Protein AF-A0A960DMJ2-F1 (afdb_monomer)

Foldseek 3Di:
DCVLCVVDDDDDDLVPDDPVQSQPDCPRPQQPDPVRHDDDDDDCVLVQNDPVCVPPPDPDGDSSVVSVVVVVVVCVVPPDD

Structure (mmCIF, N/CA/C/O backbone):
data_AF-A0A960DMJ2-F1
#
_entry.id   AF-A0A960DMJ2-F1
#
loop_
_atom_site.group_PDB
_atom_site.id
_atom_site.type_symbol
_atom_site.label_atom_id
_atom_site.label_alt_id
_atom_site.label_comp_id
_atom_site.label_asym_id
_atom_site.label_entity_id
_atom_site.label_seq_id
_atom_site.pdbx_PDB_ins_code
_atom_site.Cartn_x
_atom_site.Cartn_y
_atom_site.Cartn_z
_atom_site.occupancy
_atom_site.B_iso_or_equiv
_atom_site.auth_seq_id
_atom_site.auth_comp_id
_atom_site.auth_asym_id
_atom_site.auth_atom_id
_atom_site.pdbx_PDB_model_num
ATOM 1 N N . LEU A 1 1 ? 5.894 6.050 3.328 1.00 93.25 1 LEU A N 1
ATOM 2 C CA . LEU A 1 1 ? 5.769 5.534 1.942 1.00 93.25 1 LEU A CA 1
ATOM 3 C C . LEU A 1 1 ? 6.047 6.582 0.866 1.00 93.25 1 LEU A C 1
ATOM 5 O O . LEU A 1 1 ? 6.858 6.281 0.009 1.00 93.25 1 LEU A O 1
ATOM 9 N N . ARG A 1 2 ? 5.454 7.791 0.901 1.00 95.94 2 ARG A N 1
ATOM 10 C CA . ARG A 1 2 ? 5.659 8.822 -0.149 1.00 95.94 2 ARG A CA 1
ATOM 11 C C . ARG A 1 2 ? 7.139 9.082 -0.501 1.00 95.94 2 ARG A C 1
ATOM 13 O O . ARG A 1 2 ? 7.449 9.080 -1.683 1.00 95.94 2 ARG A O 1
ATOM 20 N N . PRO A 1 3 ? 8.069 9.193 0.473 1.00 95.50 3 PRO A N 1
ATOM 21 C CA . PRO A 1 3 ? 9.490 9.370 0.155 1.00 95.50 3 PRO A CA 1
ATOM 22 C C . PRO A 1 3 ? 10.154 8.143 -0.489 1.00 95.50 3 PRO A C 1
ATOM 24 O O . PRO A 1 3 ? 11.136 8.287 -1.203 1.00 95.50 3 PRO A O 1
ATOM 27 N N . ALA A 1 4 ? 9.640 6.939 -0.220 1.00 96.94 4 ALA A N 1
ATOM 28 C CA . ALA A 1 4 ? 10.222 5.675 -0.675 1.00 96.94 4 ALA A CA 1
ATOM 29 C C . ALA A 1 4 ? 9.667 5.203 -2.029 1.00 96.94 4 ALA A C 1
ATOM 31 O O . ALA A 1 4 ? 10.266 4.359 -2.683 1.00 96.94 4 ALA A O 1
ATOM 32 N N . LEU A 1 5 ? 8.515 5.734 -2.445 1.00 96.94 5 LEU A N 1
ATOM 33 C CA . LEU A 1 5 ? 7.845 5.413 -3.705 1.00 96.94 5 LEU A CA 1
ATOM 34 C C . LEU A 1 5 ? 7.506 6.714 -4.457 1.00 96.94 5 LEU A C 1
ATOM 36 O O . LEU A 1 5 ? 6.326 6.994 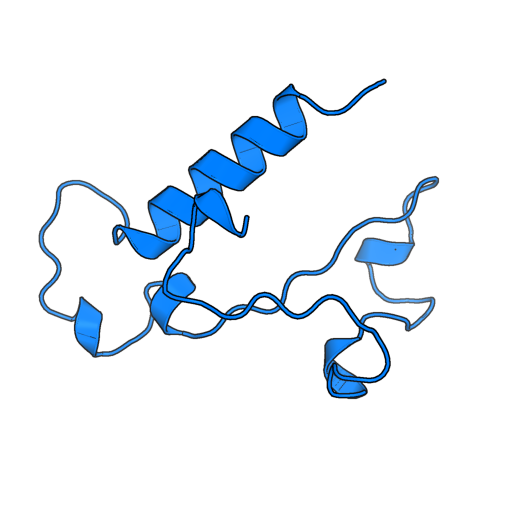-4.667 1.00 96.94 5 LEU A O 1
ATOM 40 N N . PRO A 1 6 ? 8.511 7.526 -4.840 1.00 96.56 6 PRO A N 1
ATOM 41 C CA . PRO A 1 6 ? 8.289 8.870 -5.385 1.00 96.56 6 PRO A CA 1
ATOM 42 C C . PRO A 1 6 ? 7.538 8.870 -6.724 1.00 96.56 6 PRO A C 1
ATOM 44 O O . PRO A 1 6 ? 6.846 9.834 -7.034 1.00 96.56 6 PRO A O 1
ATOM 47 N N . ASP A 1 7 ? 7.617 7.775 -7.484 1.00 95.00 7 ASP A N 1
ATOM 48 C CA . ASP A 1 7 ? 6.936 7.627 -8.777 1.00 95.00 7 ASP A CA 1
ATOM 49 C C . ASP A 1 7 ? 5.442 7.274 -8.652 1.00 95.00 7 ASP A C 1
ATOM 51 O O . ASP A 1 7 ? 4.775 7.019 -9.658 1.00 95.00 7 ASP A O 1
ATOM 55 N N . TYR A 1 8 ? 4.913 7.190 -7.426 1.00 95.94 8 TYR A N 1
ATOM 56 C CA . TYR A 1 8 ? 3.541 6.771 -7.154 1.00 95.94 8 TYR A CA 1
ATOM 57 C C . TYR A 1 8 ? 2.772 7.837 -6.390 1.00 95.94 8 TYR A C 1
ATOM 59 O O . TYR A 1 8 ? 3.200 8.326 -5.343 1.00 95.94 8 TYR A O 1
ATOM 67 N N . THR A 1 9 ? 1.558 8.109 -6.860 1.00 95.62 9 THR A N 1
ATOM 68 C CA . THR A 1 9 ? 0.574 8.840 -6.068 1.00 95.62 9 THR A CA 1
ATOM 69 C C . THR A 1 9 ? 0.092 7.946 -4.934 1.00 95.62 9 THR A C 1
ATOM 71 O O . THR A 1 9 ? -0.475 6.880 -5.167 1.00 95.62 9 THR A O 1
ATOM 74 N N . ILE A 1 10 ? 0.319 8.388 -3.698 1.00 96.06 10 ILE A N 1
ATOM 75 C CA . ILE A 1 10 ? -0.216 7.733 -2.503 1.00 96.06 10 ILE A CA 1
ATOM 76 C C . ILE A 1 10 ? -1.441 8.513 -2.056 1.00 96.06 10 ILE A C 1
ATOM 78 O O . ILE A 1 10 ? -1.307 9.583 -1.451 1.00 96.06 10 ILE A O 1
ATOM 82 N N . GLU A 1 11 ? -2.606 7.959 -2.365 1.00 96.44 11 GLU A N 1
ATOM 83 C CA . GLU A 1 11 ? -3.896 8.486 -1.944 1.00 96.44 11 GLU A CA 1
ATOM 84 C C . GLU A 1 11 ? -4.237 7.994 -0.532 1.00 96.44 11 GLU A C 1
ATOM 86 O O . GLU A 1 11 ? -4.085 6.813 -0.219 1.00 96.44 11 GLU A O 1
ATOM 91 N N . THR A 1 12 ? -4.649 8.916 0.333 1.00 96.31 12 THR A N 1
ATOM 92 C CA . THR A 1 12 ? -5.050 8.647 1.724 1.00 96.31 12 THR A CA 1
ATOM 93 C C . THR A 1 12 ? -6.386 9.294 2.083 1.00 96.31 12 THR A C 1
ATOM 95 O O . THR A 1 12 ? -6.882 9.066 3.183 1.00 96.31 12 THR A O 1
ATOM 98 N N . ASP A 1 13 ? -6.953 10.113 1.196 1.00 96.25 13 ASP A N 1
ATOM 99 C CA . ASP A 1 13 ? -8.296 10.658 1.332 1.00 96.25 13 ASP A CA 1
ATOM 100 C C . ASP A 1 13 ? -9.329 9.570 1.027 1.00 96.25 13 ASP A C 1
ATOM 102 O O . ASP A 1 13 ? -9.397 9.020 -0.074 1.00 96.25 13 ASP A O 1
ATOM 106 N N . MET A 1 14 ? -10.160 9.273 2.024 1.00 94.75 14 MET A N 1
ATOM 107 C CA . MET A 1 14 ? -11.200 8.259 1.918 1.00 94.75 14 MET A CA 1
ATOM 108 C C . MET A 1 14 ? -12.213 8.572 0.823 1.00 94.75 14 MET A C 1
ATOM 110 O O . MET A 1 14 ? -12.729 7.633 0.224 1.00 94.75 14 MET A O 1
ATOM 114 N N . GLU A 1 15 ? -12.483 9.845 0.533 1.00 96.19 15 GLU A N 1
ATOM 115 C CA . GLU A 1 15 ? -13.442 10.215 -0.509 1.00 96.19 15 GLU A CA 1
ATOM 116 C C . GLU A 1 15 ? -12.862 10.094 -1.920 1.00 96.19 15 GLU A C 1
ATOM 118 O O . GLU A 1 15 ? -13.609 9.844 -2.867 1.00 96.19 15 GLU A O 1
ATOM 123 N N . ALA A 1 16 ? -11.536 10.165 -2.058 1.00 96.62 16 ALA A N 1
ATOM 124 C CA . ALA A 1 16 ? -10.838 9.929 -3.319 1.00 96.62 16 ALA A CA 1
ATOM 125 C C . ALA A 1 16 ? -10.612 8.431 -3.612 1.00 96.62 16 ALA A C 1
ATOM 127 O O . ALA A 1 16 ? -10.520 8.032 -4.775 1.00 96.62 16 ALA A O 1
ATOM 128 N N . ILE A 1 17 ? -10.537 7.582 -2.579 1.00 96.44 17 ILE A N 1
ATOM 129 C CA . ILE A 1 17 ? -10.336 6.132 -2.731 1.00 96.44 17 ILE A CA 1
ATOM 130 C C . ILE A 1 17 ? -11.643 5.455 -3.198 1.00 96.44 17 ILE A C 1
ATOM 132 O O . ILE A 1 17 ? -12.695 5.666 -2.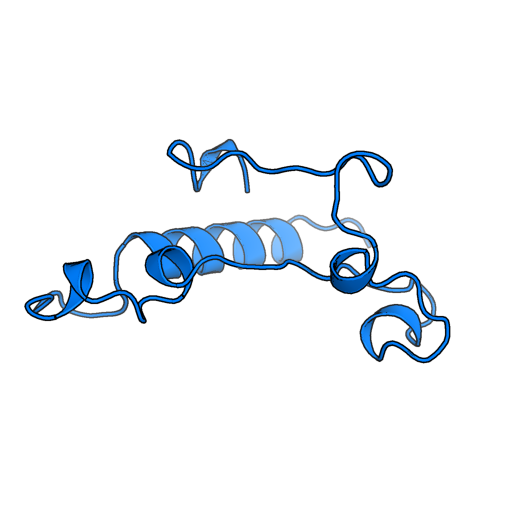578 1.00 96.44 17 ILE A O 1
ATOM 136 N N . PRO A 1 18 ? -11.603 4.584 -4.232 1.00 94.81 18 PRO A N 1
ATOM 137 C CA . PRO A 1 18 ? -12.756 3.777 -4.637 1.00 94.81 18 PRO A CA 1
ATOM 138 C C . PRO A 1 18 ? -13.337 2.981 -3.468 1.00 94.81 18 PRO A C 1
ATOM 140 O O . PRO A 1 18 ? -12.585 2.381 -2.699 1.00 94.81 18 PRO A O 1
ATOM 143 N N . THR A 1 19 ? -14.665 2.956 -3.335 1.00 94.69 19 THR A N 1
ATOM 144 C CA . THR A 1 19 ? -15.389 2.382 -2.186 1.00 94.69 19 THR A CA 1
ATOM 145 C C . THR A 1 19 ? -14.907 0.985 -1.794 1.00 94.69 19 THR A C 1
ATOM 147 O O . THR A 1 19 ? -14.731 0.695 -0.611 1.00 94.69 19 THR A O 1
ATOM 150 N N . GLU A 1 20 ? -14.632 0.135 -2.777 1.00 92.88 20 GLU A N 1
ATOM 151 C CA . GLU A 1 20 ? -14.215 -1.257 -2.610 1.00 92.88 20 GLU A CA 1
ATOM 152 C C . GLU A 1 20 ? -12.809 -1.387 -2.003 1.00 92.88 20 GLU A C 1
ATOM 154 O O . GLU A 1 20 ? -12.492 -2.398 -1.380 1.00 92.88 20 GLU A O 1
ATOM 159 N N . LEU A 1 21 ? -11.974 -0.356 -2.150 1.00 95.12 21 LEU A N 1
ATOM 160 C CA . LEU A 1 21 ? -10.576 -0.320 -1.711 1.00 95.12 21 LEU A CA 1
ATOM 161 C C . LEU A 1 21 ? -10.385 0.409 -0.374 1.00 95.12 21 LEU A C 1
ATOM 163 O O . LEU A 1 21 ? -9.288 0.429 0.175 1.00 95.12 21 LEU A O 1
ATOM 167 N N . ARG A 1 22 ? -11.453 1.000 0.176 1.00 95.56 22 ARG A N 1
ATOM 168 C CA . ARG A 1 22 ? -11.416 1.793 1.416 1.00 95.56 22 ARG A CA 1
ATOM 169 C C . ARG A 1 22 ? -11.117 0.960 2.665 1.00 95.56 22 ARG A C 1
ATOM 171 O O . ARG A 1 22 ? -10.731 1.507 3.691 1.00 95.56 22 ARG A O 1
ATOM 178 N N . GLY A 1 23 ? -11.372 -0.349 2.6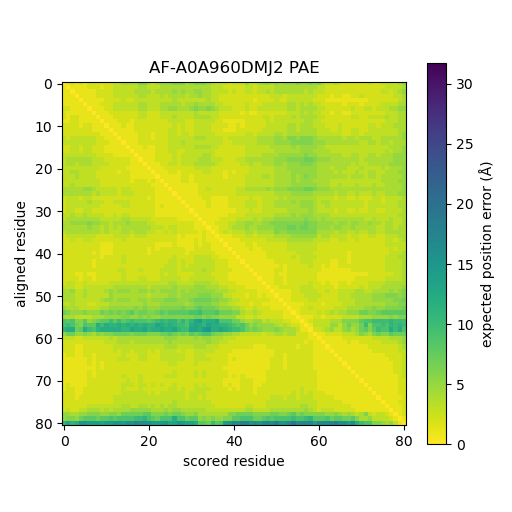26 1.00 95.31 23 GLY A N 1
ATOM 179 C CA . GLY A 1 23 ? -11.108 -1.253 3.750 1.00 95.31 23 GLY A CA 1
ATOM 180 C C . GLY A 1 23 ? -11.941 -0.988 5.017 1.00 95.31 23 GLY A C 1
ATOM 181 O O . GLY A 1 23 ? -11.645 -1.568 6.058 1.00 95.31 23 GLY A O 1
ATOM 182 N N . LEU A 1 24 ? -12.996 -0.164 4.949 1.00 95.06 24 LEU A N 1
ATOM 183 C CA . LEU A 1 24 ? -13.781 0.295 6.109 1.00 95.06 24 LEU A CA 1
ATOM 184 C C . LEU A 1 24 ? -14.747 -0.745 6.695 1.00 95.06 24 LEU A C 1
ATOM 186 O O . LEU A 1 24 ? -15.351 -0.501 7.740 1.00 95.06 24 LEU A O 1
ATOM 190 N N . HIS A 1 25 ? -14.931 -1.894 6.040 1.00 95.56 25 HIS A N 1
ATOM 191 C CA . HIS A 1 25 ? -15.859 -2.912 6.526 1.00 95.56 25 HIS A CA 1
ATOM 192 C C . HIS A 1 25 ? -15.452 -3.399 7.928 1.00 95.56 25 HIS A C 1
ATOM 194 O O . HIS A 1 25 ? -14.288 -3.725 8.171 1.00 95.5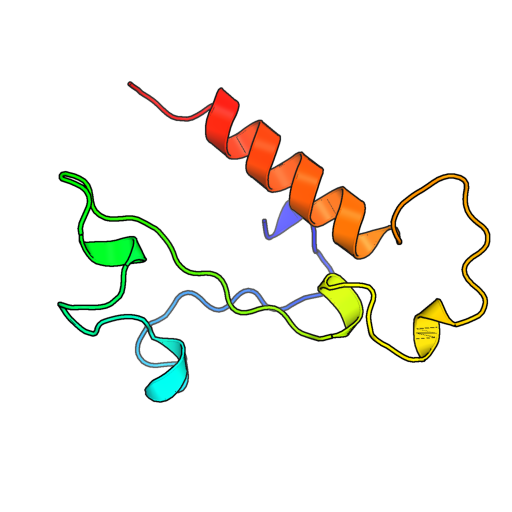6 25 HIS A O 1
ATOM 200 N N . ALA A 1 26 ? -16.415 -3.495 8.850 1.00 95.44 26 ALA A N 1
ATOM 201 C CA . ALA A 1 26 ? -16.145 -3.854 10.246 1.00 95.44 26 ALA A CA 1
ATOM 202 C C . ALA A 1 26 ? -15.503 -5.246 10.397 1.00 95.44 26 ALA A C 1
ATOM 204 O O . ALA A 1 26 ? -14.696 -5.454 11.296 1.00 95.44 26 ALA A O 1
ATOM 205 N N . ALA A 1 27 ? -15.827 -6.174 9.492 1.00 96.56 27 ALA A N 1
ATOM 206 C CA . ALA A 1 27 ? -15.251 -7.521 9.457 1.00 96.56 27 ALA A CA 1
ATOM 207 C C . ALA A 1 27 ? -13.970 -7.646 8.611 1.00 96.56 27 ALA A C 1
ATOM 209 O O . ALA A 1 27 ? -13.488 -8.757 8.408 1.00 96.56 27 ALA A O 1
ATOM 210 N N . ASN A 1 28 ? -13.427 -6.548 8.078 1.00 97.06 28 ASN A N 1
ATOM 211 C CA . ASN A 1 28 ? -12.114 -6.597 7.443 1.00 97.06 28 ASN A CA 1
ATOM 212 C C . ASN A 1 28 ? -11.077 -7.036 8.497 1.00 97.06 28 ASN A C 1
ATOM 214 O O . ASN A 1 28 ? -11.012 -6.391 9.547 1.00 97.06 28 ASN A O 1
ATOM 218 N N . PRO A 1 29 ? -10.264 -8.084 8.257 1.00 97.19 29 PRO A N 1
ATOM 219 C CA . PRO A 1 29 ? -9.290 -8.575 9.232 1.00 97.19 29 PRO A CA 1
ATOM 220 C C . PRO A 1 29 ? -8.377 -7.492 9.810 1.00 97.19 29 PRO A C 1
ATOM 222 O O . PRO A 1 29 ? -8.047 -7.535 10.994 1.00 97.19 29 PRO A O 1
ATOM 225 N N . VAL A 1 30 ? -8.028 -6.479 9.012 1.00 96.62 30 VAL A N 1
ATOM 226 C CA . VAL A 1 30 ? -7.187 -5.360 9.455 1.00 96.62 30 VAL A CA 1
ATOM 227 C C . VAL A 1 30 ? -7.843 -4.515 10.558 1.00 96.62 30 VAL A C 1
ATOM 229 O O . VAL A 1 30 ? -7.150 -3.883 11.347 1.00 96.62 30 VAL A O 1
ATOM 232 N N . ASN A 1 31 ? -9.175 -4.534 10.662 1.00 97.50 31 ASN A N 1
ATOM 233 C CA . ASN A 1 31 ? -9.956 -3.747 11.618 1.00 97.50 31 ASN A CA 1
ATOM 234 C C . ASN A 1 31 ? -10.257 -4.484 12.932 1.00 97.50 31 ASN A C 1
ATOM 236 O O . ASN A 1 31 ? -10.812 -3.866 13.841 1.00 97.50 31 ASN A O 1
ATOM 240 N N . LEU A 1 32 ? -9.919 -5.774 13.037 1.00 97.38 32 LEU A N 1
ATOM 241 C CA . LEU A 1 32 ? -10.210 -6.612 14.206 1.00 97.38 32 LEU A CA 1
ATOM 242 C C . LEU A 1 32 ? -9.275 -6.395 15.416 1.00 97.38 32 LEU A C 1
ATOM 244 O O . LEU A 1 32 ? -9.752 -6.528 16.546 1.00 97.38 32 LEU A O 1
ATOM 248 N N . PRO A 1 33 ? -7.972 -6.079 15.253 1.00 95.69 33 PRO A N 1
ATOM 249 C CA . PRO A 1 33 ? -7.094 -5.791 16.385 1.00 95.69 33 PRO A CA 1
ATOM 250 C C . PRO A 1 33 ? -7.570 -4.592 17.218 1.00 95.69 33 PRO A C 1
ATOM 252 O O . PRO A 1 33 ? -8.213 -3.678 16.706 1.00 95.69 33 PRO A O 1
ATOM 255 N N . ARG A 1 34 ? -7.184 -4.545 18.502 1.00 94.62 34 ARG A N 1
ATOM 256 C CA . ARG 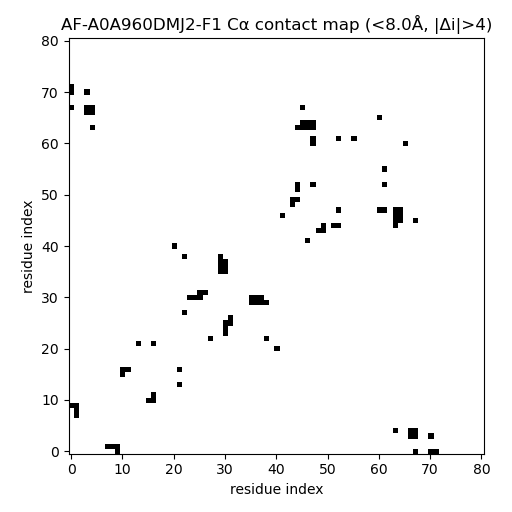A 1 34 ? -7.616 -3.506 19.465 1.00 94.62 34 ARG A CA 1
ATOM 257 C C . ARG A 1 34 ? -7.397 -2.071 18.971 1.00 94.62 34 ARG A C 1
ATOM 259 O O . ARG A 1 34 ? -8.229 -1.206 19.229 1.00 94.62 34 ARG A O 1
ATOM 266 N N . HIS A 1 35 ? -6.289 -1.829 18.276 1.00 91.62 35 HIS A N 1
ATOM 267 C CA . HIS A 1 35 ? -5.921 -0.515 17.740 1.00 91.62 35 HIS A CA 1
ATOM 268 C C . HIS A 1 35 ? -6.216 -0.377 16.242 1.00 91.62 35 HIS A C 1
ATOM 270 O O . HIS A 1 35 ? -5.787 0.592 15.622 1.00 91.62 35 HIS A O 1
ATOM 276 N N . ARG A 1 36 ? -6.978 -1.327 15.678 1.00 93.12 36 ARG A N 1
ATOM 277 C CA . ARG A 1 36 ? -7.196 -1.492 14.237 1.00 93.12 36 ARG A CA 1
ATOM 278 C C . ARG A 1 36 ? -5.854 -1.604 13.505 1.00 93.12 36 ARG A C 1
ATOM 280 O O . ARG A 1 36 ? -4.811 -1.830 14.118 1.00 93.12 36 ARG A O 1
ATOM 287 N N . GLY A 1 37 ? -5.881 -1.495 12.191 1.00 93.75 37 GLY A N 1
ATOM 288 C CA . GLY A 1 37 ? -4.695 -1.543 11.360 1.00 93.75 37 GLY A CA 1
ATOM 289 C C . GLY A 1 37 ? -4.891 -0.716 10.101 1.00 93.75 37 GLY A C 1
ATOM 290 O O . GLY A 1 37 ? -5.890 -0.015 9.945 1.00 93.75 37 GLY A O 1
ATOM 291 N N . VAL A 1 38 ? -3.917 -0.810 9.203 1.00 93.94 38 VAL A N 1
ATOM 292 C CA . VAL A 1 38 ? -3.898 -0.084 7.933 1.00 93.94 38 VAL A CA 1
ATOM 293 C C . VAL A 1 38 ? -3.869 -1.091 6.789 1.00 93.94 38 VAL A C 1
ATOM 295 O O . VAL A 1 38 ? -3.029 -1.990 6.780 1.00 93.94 38 VAL A O 1
ATOM 298 N N . GLN A 1 39 ? -4.773 -0.934 5.822 1.00 95.88 39 GLN A N 1
ATOM 299 C CA . GLN A 1 39 ? -4.738 -1.650 4.547 1.00 95.88 39 GLN A CA 1
ATOM 300 C C . GLN A 1 39 ? -4.104 -0.756 3.482 1.00 95.88 39 GLN A C 1
ATOM 302 O O . GLN A 1 39 ? -4.359 0.446 3.441 1.00 95.88 39 GLN A O 1
ATOM 307 N N . ILE A 1 40 ? -3.266 -1.343 2.630 1.00 95.94 40 ILE A N 1
ATOM 308 C CA . ILE A 1 40 ? -2.586 -0.641 1.541 1.00 95.94 40 ILE A CA 1
ATOM 309 C C . ILE A 1 40 ? -2.841 -1.422 0.258 1.00 95.94 40 ILE A C 1
ATOM 311 O O . ILE A 1 40 ? -2.406 -2.565 0.131 1.00 95.94 40 ILE A O 1
ATOM 315 N N . GLU A 1 41 ? -3.508 -0.789 -0.701 1.00 96.69 41 GLU A N 1
ATOM 316 C CA . GLU A 1 41 ? -3.728 -1.355 -2.030 1.00 96.69 41 GLU A CA 1
ATOM 317 C C . GLU A 1 41 ? -2.579 -0.985 -2.967 1.00 96.69 41 GLU A C 1
ATOM 319 O O . GLU A 1 41 ? -2.165 0.172 -3.048 1.00 96.69 41 GLU A O 1
ATOM 324 N N . LEU A 1 42 ? -2.031 -1.982 -3.668 1.00 96.44 42 LEU A N 1
ATOM 325 C CA . LEU A 1 42 ? -0.773 -1.840 -4.404 1.00 96.44 42 LEU A CA 1
ATOM 326 C C . LEU A 1 42 ? -0.923 -2.205 -5.887 1.00 96.44 42 LEU A C 1
ATOM 328 O O . LEU A 1 42 ? -1.389 -3.306 -6.220 1.00 96.44 42 LEU A O 1
ATOM 332 N N . PRO A 1 43 ? -0.430 -1.360 -6.812 1.00 96.31 43 PRO A N 1
ATOM 333 C CA . PRO A 1 43 ? -0.438 -1.693 -8.227 1.00 96.31 43 PRO A CA 1
ATOM 334 C C . PRO A 1 43 ? 0.523 -2.860 -8.527 1.00 96.31 43 PRO A C 1
ATOM 336 O O . PRO A 1 43 ? 1.518 -3.051 -7.815 1.00 96.31 43 PRO A O 1
ATOM 339 N N . PRO A 1 44 ? 0.308 -3.611 -9.629 1.00 97.06 44 PRO A N 1
ATOM 340 C CA . PRO A 1 44 ? 1.156 -4.748 -10.009 1.00 97.06 44 PRO A CA 1
ATOM 341 C C . PRO A 1 44 ? 2.657 -4.435 -10.051 1.00 97.06 44 PRO A C 1
ATOM 343 O O . PRO A 1 44 ? 3.480 -5.297 -9.745 1.00 97.06 44 PRO A O 1
ATOM 346 N N . ARG A 1 45 ? 3.022 -3.194 -10.408 1.00 96.56 45 ARG A N 1
ATOM 347 C CA . ARG A 1 45 ? 4.417 -2.746 -10.503 1.00 96.56 45 ARG A CA 1
ATOM 348 C C . ARG A 1 45 ? 5.117 -2.714 -9.142 1.00 96.56 45 ARG A C 1
ATOM 350 O 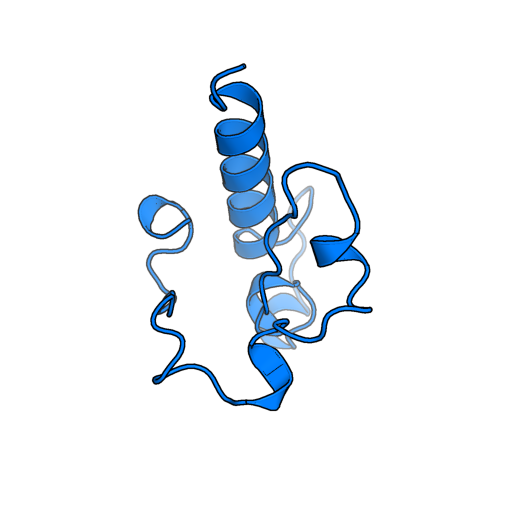O . ARG A 1 45 ? 6.229 -3.222 -9.059 1.00 96.56 45 ARG A O 1
ATOM 357 N N . VAL A 1 46 ? 4.466 -2.207 -8.089 1.00 97.44 46 VAL A N 1
ATOM 358 C CA . VAL A 1 46 ? 5.020 -2.224 -6.718 1.00 97.44 46 VAL A CA 1
ATOM 359 C C . VAL A 1 46 ? 5.053 -3.645 -6.164 1.00 97.44 46 VAL A C 1
ATOM 361 O O . VAL A 1 46 ? 5.995 -4.013 -5.470 1.00 97.44 46 VAL A O 1
ATOM 364 N N . ARG A 1 47 ? 4.072 -4.478 -6.536 1.00 96.44 47 ARG A N 1
ATOM 365 C CA . ARG A 1 47 ? 4.026 -5.903 -6.167 1.00 96.44 47 ARG A CA 1
ATOM 366 C C . ARG A 1 47 ? 5.072 -6.773 -6.880 1.00 96.44 47 ARG A C 1
ATOM 368 O O . ARG A 1 47 ? 5.128 -7.962 -6.603 1.00 96.44 47 ARG A O 1
ATOM 375 N N . GLY A 1 48 ? 5.827 -6.233 -7.839 1.00 95.75 48 GLY A N 1
ATOM 376 C CA . GLY A 1 48 ? 6.795 -7.008 -8.625 1.00 95.75 48 GLY A CA 1
ATOM 377 C C . GLY A 1 48 ? 6.177 -7.986 -9.628 1.00 95.75 48 GLY A C 1
ATOM 378 O O . GLY A 1 48 ? 6.873 -8.832 -10.169 1.00 95.75 48 GLY A O 1
ATOM 379 N N . THR A 1 49 ? 4.880 -7.859 -9.919 1.00 95.31 49 THR A N 1
ATOM 380 C CA . THR A 1 49 ? 4.126 -8.781 -10.802 1.00 95.31 49 THR A CA 1
ATOM 381 C C . THR A 1 49 ? 3.804 -8.180 -12.172 1.00 95.31 49 THR A C 1
ATOM 383 O O . THR A 1 49 ? 3.106 -8.784 -12.982 1.00 95.31 49 THR A O 1
ATOM 386 N N . SER A 1 50 ? 4.277 -6.963 -12.444 1.00 95.50 50 SER A N 1
ATOM 387 C CA . SER A 1 50 ? 4.093 -6.306 -13.739 1.00 95.50 50 SER A CA 1
ATOM 388 C C . SER A 1 50 ? 5.050 -6.876 -14.801 1.00 95.50 50 SER A C 1
ATOM 390 O O . SER A 1 50 ? 6.215 -7.110 -14.480 1.00 95.50 50 SER A O 1
ATOM 392 N N . PRO A 1 51 ? 4.630 -6.995 -16.080 1.00 95.88 51 PRO A N 1
ATOM 393 C CA . PRO A 1 51 ? 5.493 -7.458 -17.173 1.00 95.88 51 PRO A CA 1
ATOM 394 C C . PRO A 1 51 ? 6.784 -6.656 -17.379 1.00 95.88 51 PRO A C 1
ATOM 396 O O . PRO A 1 51 ? 7.727 -7.173 -17.966 1.00 95.88 51 PRO A O 1
ATOM 399 N N . ILE A 1 52 ? 6.854 -5.412 -16.892 1.00 94.25 52 ILE A N 1
ATOM 400 C CA . ILE A 1 52 ? 8.082 -4.600 -16.933 1.00 94.25 52 ILE A CA 1
ATOM 401 C C . ILE A 1 52 ? 9.247 -5.255 -16.175 1.00 94.25 52 ILE A C 1
ATOM 403 O O . ILE A 1 52 ? 10.404 -4.997 -16.480 1.00 94.25 52 ILE A O 1
ATOM 407 N N . TRP A 1 53 ? 8.942 -6.131 -15.216 1.00 95.38 53 TRP A N 1
ATOM 408 C CA . TRP A 1 53 ? 9.928 -6.840 -14.408 1.00 95.38 53 TRP A CA 1
ATOM 409 C C . TRP A 1 53 ? 10.314 -8.211 -14.964 1.00 95.38 53 TRP A C 1
ATOM 411 O O . TRP A 1 53 ? 11.074 -8.921 -14.315 1.00 95.38 53 TRP A O 1
ATOM 421 N N . LYS A 1 54 ? 9.810 -8.605 -16.142 1.00 93.50 54 LYS A N 1
ATOM 422 C CA . LYS A 1 54 ? 10.005 -9.959 -16.690 1.00 93.50 54 LYS A CA 1
ATOM 423 C C . LYS A 1 54 ? 11.481 -10.364 -16.831 1.00 93.50 54 LYS A C 1
ATOM 425 O O . LYS A 1 54 ? 11.799 -11.531 -16.651 1.00 93.50 54 LYS A O 1
ATOM 430 N N . ASP A 1 55 ? 12.354 -9.395 -17.109 1.00 94.88 55 ASP A N 1
ATOM 431 C CA . ASP A 1 55 ? 13.791 -9.606 -17.321 1.00 94.88 55 ASP A CA 1
ATOM 432 C C . ASP A 1 55 ? 14.625 -9.151 -16.106 1.00 94.88 55 ASP A C 1
ATOM 434 O O . ASP A 1 55 ? 15.839 -8.970 -16.201 1.00 94.88 55 ASP A O 1
ATOM 438 N N . TRP A 1 56 ? 13.988 -8.912 -14.953 1.00 94.94 56 TRP A N 1
ATOM 439 C CA . TRP A 1 56 ? 14.701 -8.529 -13.739 1.00 94.94 56 TRP A CA 1
ATOM 440 C C . TRP A 1 56 ? 15.575 -9.689 -13.243 1.00 94.94 56 TRP A C 1
ATOM 442 O O . TRP A 1 56 ? 15.068 -10.707 -12.780 1.00 94.94 56 TRP A O 1
ATOM 452 N N . ALA A 1 57 ? 16.895 -9.505 -13.309 1.00 92.69 57 ALA A N 1
ATOM 453 C CA . ALA A 1 57 ? 17.903 -10.481 -12.883 1.00 92.69 57 ALA A CA 1
ATOM 454 C C . ALA A 1 57 ? 18.732 -10.005 -11.672 1.00 92.69 57 ALA A C 1
ATOM 456 O O . ALA A 1 57 ? 19.809 -10.534 -11.400 1.00 92.69 57 ALA A O 1
ATOM 457 N N . GLY A 1 58 ? 18.269 -8.962 -10.974 1.00 90.50 58 GLY A N 1
ATOM 458 C CA . GLY A 1 58 ? 18.946 -8.450 -9.784 1.00 90.50 58 GLY A CA 1
ATOM 459 C C . GLY A 1 58 ? 18.985 -9.484 -8.648 1.00 90.50 58 GLY A C 1
ATOM 460 O O . GLY A 1 58 ? 18.210 -10.438 -8.654 1.00 90.50 58 GLY A O 1
ATOM 461 N N . PRO A 1 59 ? 19.843 -9.293 -7.632 1.00 87.56 59 PRO A N 1
ATOM 462 C CA . PRO A 1 59 ? 20.093 -10.287 -6.581 1.00 87.56 59 PRO A CA 1
ATOM 463 C C . PRO A 1 59 ? 18.906 -10.538 -5.626 1.00 87.56 59 PRO A C 1
ATOM 465 O O . PRO A 1 59 ? 19.041 -11.312 -4.683 1.00 87.56 59 PRO A O 1
ATOM 468 N N . GLY A 1 60 ? 17.757 -9.885 -5.830 1.00 91.44 60 GLY A N 1
ATOM 469 C CA . GLY A 1 60 ? 16.604 -9.941 -4.935 1.00 91.44 60 GLY A CA 1
ATOM 470 C C . GLY A 1 60 ? 15.320 -9.420 -5.580 1.00 91.44 60 GLY A C 1
ATOM 471 O O . GLY A 1 60 ? 15.154 -9.460 -6.801 1.00 91.44 60 GLY A O 1
ATOM 472 N N . LEU A 1 61 ? 14.404 -8.923 -4.746 1.00 96.06 61 LEU A N 1
ATOM 473 C CA . LEU A 1 61 ? 13.129 -8.363 -5.194 1.00 96.06 61 LEU A CA 1
ATOM 474 C C . LEU A 1 61 ? 13.344 -7.159 -6.118 1.00 96.06 61 LEU A C 1
ATOM 476 O O . LEU A 1 61 ? 14.373 -6.482 -6.065 1.00 96.06 61 LEU A O 1
ATOM 480 N N . VAL A 1 62 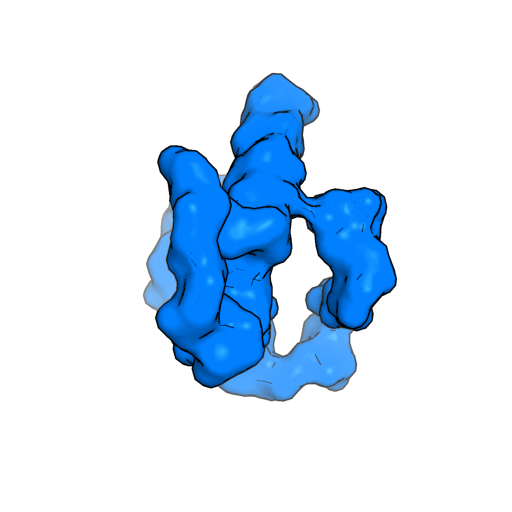? 12.351 -6.872 -6.960 1.00 96.44 62 VAL A N 1
ATOM 481 C CA . VAL A 1 62 ? 12.405 -5.686 -7.821 1.00 96.44 62 VAL A CA 1
ATOM 482 C C . VAL A 1 62 ? 12.514 -4.421 -6.956 1.00 96.44 62 VAL A C 1
ATOM 484 O O . VAL A 1 62 ? 11.957 -4.397 -5.850 1.00 96.44 62 VAL A O 1
ATOM 487 N N . PRO A 1 63 ? 13.152 -3.338 -7.440 1.00 95.31 63 PRO A N 1
ATOM 488 C CA . PRO A 1 63 ? 13.480 -2.181 -6.603 1.00 95.31 63 PRO A CA 1
ATOM 489 C C . PRO A 1 63 ? 12.268 -1.576 -5.888 1.00 95.31 63 PRO A C 1
ATOM 491 O O . PRO A 1 63 ? 12.351 -1.166 -4.737 1.00 95.31 63 PRO A O 1
ATOM 494 N N . HIS A 1 64 ? 11.110 -1.586 -6.547 1.00 96.56 64 HIS A N 1
ATOM 495 C CA . HIS A 1 64 ? 9.872 -1.030 -6.008 1.00 96.56 64 HIS A CA 1
ATOM 496 C C . HIS A 1 64 ? 9.295 -1.861 -4.857 1.00 96.56 64 HIS A C 1
ATOM 498 O O . HIS A 1 64 ? 8.740 -1.302 -3.913 1.00 96.56 64 HIS A O 1
ATOM 504 N N . THR A 1 65 ? 9.424 -3.188 -4.920 1.00 97.38 65 THR A N 1
ATOM 505 C CA . THR A 1 65 ? 8.999 -4.076 -3.833 1.00 97.38 65 THR A CA 1
ATOM 506 C C . THR A 1 65 ? 9.954 -3.955 -2.653 1.00 97.38 65 THR A C 1
ATOM 508 O O . THR A 1 65 ? 9.495 -3.856 -1.518 1.00 97.38 65 THR A O 1
ATOM 511 N N . GLN A 1 66 ? 11.264 -3.890 -2.913 1.00 97.69 66 GLN A N 1
ATOM 512 C CA . GLN A 1 66 ? 12.260 -3.692 -1.861 1.00 97.69 66 GLN A CA 1
ATOM 513 C C . GLN A 1 66 ? 12.044 -2.356 -1.134 1.00 97.69 66 GLN A C 1
ATOM 515 O O . GLN A 1 66 ? 11.932 -2.338 0.087 1.00 97.69 66 GLN A O 1
ATOM 520 N N . ALA A 1 67 ? 11.854 -1.260 -1.876 1.00 97.56 67 ALA A N 1
ATOM 521 C CA . ALA A 1 67 ? 11.599 0.059 -1.300 1.00 97.56 67 ALA A CA 1
ATOM 522 C C . ALA A 1 67 ? 10.322 0.107 -0.439 1.00 97.56 67 ALA A C 1
ATOM 524 O O . ALA A 1 67 ? 10.298 0.769 0.601 1.00 97.56 67 ALA A O 1
ATOM 525 N N . LEU A 1 68 ? 9.260 -0.606 -0.841 1.00 97.94 68 LEU A N 1
ATOM 526 C CA . LEU A 1 68 ? 8.055 -0.753 -0.022 1.00 97.94 68 LEU A CA 1
ATOM 527 C C . LEU A 1 68 ? 8.365 -1.468 1.301 1.00 97.94 68 LEU A C 1
ATOM 529 O O . LEU A 1 68 ? 7.960 -0.979 2.355 1.00 97.94 68 LEU A O 1
ATOM 533 N N . ILE A 1 69 ? 9.062 -2.607 1.246 1.00 97.81 69 ILE A N 1
ATOM 534 C CA . ILE A 1 69 ? 9.408 -3.408 2.429 1.00 97.81 69 ILE A CA 1
ATOM 535 C C . ILE A 1 69 ? 10.260 -2.589 3.394 1.00 97.81 69 ILE A C 1
ATOM 537 O O . ILE A 1 69 ? 9.905 -2.484 4.567 1.00 97.81 69 ILE A O 1
ATOM 541 N N . ASP A 1 70 ? 11.323 -1.959 2.899 1.00 98.06 70 ASP A N 1
ATOM 542 C CA . ASP A 1 70 ? 12.236 -1.165 3.720 1.00 98.06 70 ASP A CA 1
ATOM 543 C C . ASP A 1 70 ? 11.492 -0.019 4.416 1.00 98.06 70 ASP A C 1
ATOM 545 O O . ASP A 1 70 ? 11.664 0.212 5.613 1.00 98.06 70 ASP A O 1
ATOM 549 N N . ALA A 1 71 ? 10.595 0.663 3.698 1.00 97.81 71 ALA A N 1
ATOM 550 C CA . ALA A 1 71 ? 9.814 1.760 4.257 1.00 97.81 71 ALA A CA 1
ATOM 551 C C . ALA A 1 71 ? 8.779 1.304 5.298 1.00 97.81 71 ALA A C 1
ATOM 553 O O . ALA A 1 71 ? 8.552 2.019 6.275 1.00 97.81 71 ALA A O 1
ATOM 554 N N . LEU A 1 72 ? 8.138 0.146 5.104 1.00 96.88 72 LEU A N 1
ATOM 555 C CA . LEU A 1 72 ? 7.208 -0.422 6.085 1.00 96.88 72 LEU A CA 1
ATOM 556 C C . LEU A 1 72 ? 7.945 -0.928 7.328 1.00 96.88 72 LEU A C 1
ATOM 558 O O . LEU A 1 72 ? 7.493 -0.667 8.441 1.00 96.88 72 LEU A O 1
ATOM 562 N N . ALA A 1 73 ? 9.090 -1.589 7.155 1.00 97.94 73 ALA A N 1
ATOM 563 C CA . ALA A 1 73 ? 9.933 -2.040 8.257 1.00 97.94 73 ALA A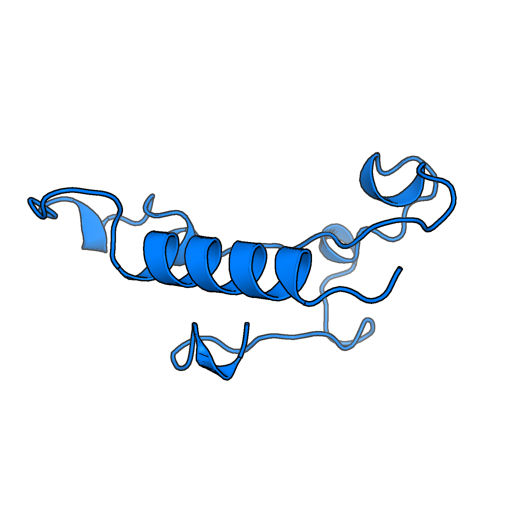 CA 1
ATOM 564 C C . ALA A 1 73 ? 10.443 -0.852 9.081 1.00 97.94 73 ALA A C 1
ATOM 566 O O . ALA A 1 73 ? 10.314 -0.849 10.304 1.00 97.94 73 ALA A O 1
ATOM 567 N N . ALA A 1 74 ? 10.940 0.195 8.417 1.00 97.69 74 ALA A N 1
ATOM 568 C CA . ALA A 1 74 ? 11.360 1.425 9.079 1.00 97.69 74 ALA A CA 1
ATOM 569 C C . ALA A 1 74 ? 10.207 2.080 9.856 1.00 97.69 74 ALA A C 1
ATOM 571 O O . ALA A 1 74 ? 10.399 2.493 10.997 1.00 97.69 74 ALA A O 1
ATOM 572 N N . ALA A 1 75 ? 9.002 2.140 9.276 1.00 95.12 75 ALA A N 1
ATOM 573 C CA . ALA A 1 75 ? 7.830 2.676 9.962 1.00 95.12 75 ALA A CA 1
ATOM 574 C C . ALA A 1 75 ? 7.461 1.847 11.201 1.00 95.12 75 ALA A C 1
ATOM 576 O O . ALA A 1 75 ? 7.229 2.423 12.258 1.00 95.12 75 ALA A O 1
ATOM 577 N N . ALA A 1 76 ? 7.451 0.516 11.095 1.00 93.88 76 ALA A N 1
ATOM 578 C CA . ALA A 1 76 ? 7.149 -0.371 12.215 1.00 93.88 76 ALA A CA 1
ATOM 579 C C . ALA A 1 76 ? 8.167 -0.231 13.360 1.00 93.88 76 ALA A C 1
ATOM 581 O O . ALA A 1 76 ? 7.776 -0.187 14.522 1.00 93.88 76 ALA A O 1
ATOM 582 N N . LEU A 1 77 ? 9.460 -0.111 13.039 1.00 96.44 77 LEU A N 1
ATOM 583 C CA . LEU A 1 77 ? 10.527 0.093 14.027 1.00 96.44 77 LEU A CA 1
ATOM 584 C C . LEU A 1 77 ? 10.477 1.475 14.692 1.00 96.44 77 LEU A C 1
ATOM 586 O O . LEU A 1 77 ? 10.901 1.619 15.835 1.00 96.44 77 LEU A O 1
ATOM 590 N N . ALA A 1 78 ? 9.980 2.487 13.981 1.00 95.75 78 ALA A N 1
ATOM 591 C CA . ALA A 1 78 ? 9.827 3.844 14.494 1.00 95.75 78 ALA A CA 1
ATOM 592 C C . ALA A 1 78 ? 8.470 4.087 15.178 1.00 95.75 78 ALA A C 1
ATOM 594 O O . ALA A 1 78 ? 8.221 5.202 15.643 1.00 95.75 78 ALA A O 1
ATOM 595 N N . TRP A 1 79 ? 7.576 3.092 15.206 1.00 90.31 79 TRP A N 1
ATOM 596 C CA . TRP A 1 79 ? 6.224 3.279 15.717 1.00 90.31 79 TRP A CA 1
ATOM 597 C C . TRP A 1 79 ? 6.255 3.493 17.236 1.00 90.31 79 TRP A C 1
ATOM 599 O O . TRP A 1 79 ? 6.838 2.673 17.950 1.00 90.31 79 TRP A O 1
ATOM 609 N N . PRO A 1 80 ? 5.645 4.572 17.755 1.00 87.56 80 PRO A N 1
ATOM 610 C CA . PRO A 1 80 ? 5.540 4.770 19.193 1.00 87.56 80 PRO A CA 1
ATOM 611 C C . PRO A 1 80 ? 4.773 3.620 19.852 1.00 87.56 80 PRO A C 1
ATOM 613 O O . PRO A 1 80 ? 3.808 3.110 19.275 1.00 87.56 80 PRO A O 1
ATOM 616 N N . ALA A 1 81 ? 5.214 3.238 21.051 1.00 76.06 81 ALA A N 1
ATOM 617 C CA . ALA A 1 81 ? 4.523 2.265 21.896 1.00 76.06 81 ALA A CA 1
ATOM 618 C C . ALA A 1 81 ? 3.191 2.809 22.434 1.00 76.06 81 ALA A C 1
ATOM 620 O O . ALA A 1 81 ? 3.119 4.029 22.715 1.00 76.06 81 ALA A O 1
#

Mean predicted aligned error: 3.1 Å

Radius of gyration: 14.84 Å; Cα contacts (8 Å, |Δi|>4): 53; chains: 1; bounding box: 36×21×39 Å

pLDDT: mean 95.22, std 2.97, range [76.06, 98.06]

Secondary structure (DSSP, 8-state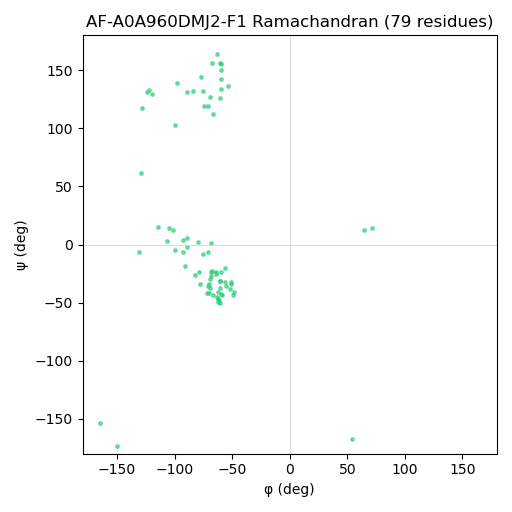):
-TTT-TTS-----TTTS-GGGS---TT-GGG-STT--------TTTTT-SGGGTT--SSSS-HHHHHHHHHHHHHHHT---

Sequence (81 aa):
LRPALPDYTIETDMEAIPTELRGLHAANPVNLPRHRGVQIELPPRVRGTSPIWKDWAGPGLVPHTQALIDALAAAALAWPA

Solvent-accessible surface area (backbone atoms only — not comparable to full-atom values): 5388 Å² total; per-residue (Å²): 97,63,88,59,41,73,95,49,90,80,85,80,54,73,87,78,42,57,80,91,74,57,67,77,53,78,83,34,75,53,50,65,48,97,85,42,62,82,86,83,89,74,57,50,61,46,70,54,70,30,76,90,50,75,81,68,78,64,102,64,73,50,70,53,34,46,32,50,50,55,43,51,51,52,48,63,74,66,52,82,131